Protein AF-A0A378U373-F1 (afdb_monomer_lite)

Structure (mmCIF, N/CA/C/O backbone):
data_AF-A0A378U373-F1
#
_entry.id   AF-A0A378U373-F1
#
loop_
_atom_site.group_PDB
_atom_site.id
_atom_site.type_symbol
_atom_site.label_atom_id
_atom_site.label_alt_id
_atom_site.label_comp_id
_atom_site.label_asym_id
_atom_site.label_entity_id
_atom_site.label_seq_id
_atom_site.pdbx_PDB_ins_code
_atom_site.Cartn_x
_atom_site.Cartn_y
_atom_site.Cartn_z
_atom_site.occupancy
_atom_site.B_iso_or_equiv
_atom_site.auth_seq_id
_atom_site.auth_comp_id
_atom_site.auth_asym_id
_atom_site.auth_atom_id
_atom_site.pdbx_PDB_model_num
ATOM 1 N N . MET A 1 1 ? 19.075 -0.359 -7.335 1.00 54.03 1 MET A N 1
ATOM 2 C CA . MET A 1 1 ? 18.677 0.868 -6.614 1.00 54.03 1 MET A CA 1
ATOM 3 C C . MET A 1 1 ? 18.397 0.508 -5.169 1.00 54.03 1 MET A C 1
ATOM 5 O O . MET A 1 1 ? 17.840 -0.560 -4.944 1.00 54.03 1 MET A O 1
ATOM 9 N N . GLY A 1 2 ? 18.850 1.328 -4.217 1.00 58.41 2 GLY A N 1
ATOM 10 C CA . GLY A 1 2 ? 18.545 1.134 -2.794 1.00 58.41 2 GLY A CA 1
ATOM 11 C C . GLY A 1 2 ? 17.053 1.317 -2.498 1.00 58.41 2 GLY A C 1
ATOM 12 O O . GLY A 1 2 ? 16.304 1.744 -3.372 1.00 58.41 2 GLY A O 1
ATOM 13 N N . ALA A 1 3 ? 16.628 0.984 -1.280 1.00 65.19 3 ALA A N 1
ATOM 14 C CA . ALA A 1 3 ? 15.305 1.327 -0.768 1.00 65.19 3 ALA A CA 1
ATOM 15 C C . ALA A 1 3 ? 15.366 2.771 -0.242 1.00 65.19 3 ALA A C 1
ATOM 17 O O . ALA A 1 3 ? 15.906 2.964 0.846 1.00 65.19 3 ALA A O 1
ATOM 18 N N . PRO A 1 4 ? 14.901 3.790 -0.994 1.00 75.50 4 PRO A N 1
ATOM 19 C CA . PRO A 1 4 ? 15.104 5.181 -0.588 1.00 75.50 4 PRO A CA 1
ATOM 20 C C . PRO A 1 4 ? 14.370 5.511 0.718 1.00 75.50 4 PRO A C 1
ATOM 22 O O . PRO A 1 4 ? 14.831 6.353 1.479 1.00 75.50 4 PRO A O 1
ATOM 25 N N . ILE A 1 5 ? 13.247 4.833 0.985 1.00 86.81 5 ILE A N 1
ATOM 26 C CA . ILE A 1 5 ? 12.418 5.007 2.179 1.00 86.81 5 ILE A CA 1
ATOM 27 C C . ILE A 1 5 ? 11.899 3.635 2.619 1.00 86.81 5 ILE A C 1
ATOM 29 O O . ILE A 1 5 ? 11.390 2.861 1.801 1.00 86.81 5 ILE A O 1
ATOM 33 N N . GLY A 1 6 ? 12.010 3.340 3.913 1.00 91.81 6 GLY A N 1
ATOM 34 C CA . GLY A 1 6 ? 11.501 2.113 4.512 1.00 91.81 6 GLY A CA 1
ATOM 35 C C . GLY A 1 6 ? 11.332 2.248 6.024 1.00 91.81 6 GLY A C 1
ATOM 36 O O . GLY A 1 6 ? 12.222 2.763 6.699 1.00 91.81 6 GLY A O 1
ATOM 37 N N . GLY A 1 7 ? 10.208 1.784 6.568 1.00 93.56 7 GLY A N 1
ATOM 38 C CA . GLY A 1 7 ? 9.984 1.781 8.013 1.00 93.56 7 GLY A CA 1
ATOM 39 C C . GLY A 1 7 ? 8.704 1.075 8.445 1.00 93.56 7 GLY A C 1
ATOM 40 O O . GLY A 1 7 ? 7.887 0.661 7.623 1.00 93.56 7 GLY A O 1
ATOM 41 N N . SER A 1 8 ? 8.517 0.938 9.759 1.00 95.44 8 SER A N 1
ATOM 42 C CA . SER A 1 8 ? 7.241 0.469 10.306 1.00 95.44 8 SER A CA 1
ATOM 43 C C . SER A 1 8 ? 6.162 1.537 10.134 1.00 95.44 8 SER A C 1
ATOM 45 O O . SER A 1 8 ? 6.363 2.689 10.512 1.00 95.44 8 SER A O 1
ATOM 47 N N . CYS A 1 9 ? 5.006 1.135 9.615 1.00 95.00 9 CYS A N 1
ATOM 48 C CA . CYS A 1 9 ? 3.853 1.999 9.386 1.00 95.00 9 CYS A CA 1
ATOM 49 C C . CYS A 1 9 ? 2.744 1.686 10.394 1.00 95.00 9 CYS A C 1
ATOM 51 O O . CYS A 1 9 ? 2.441 0.516 10.657 1.00 95.00 9 CYS A O 1
ATOM 53 N N . TYR A 1 10 ? 2.140 2.738 10.944 1.00 94.50 10 TYR A N 1
ATOM 54 C CA . TYR A 1 10 ? 1.072 2.649 11.930 1.00 94.50 10 TYR A CA 1
ATOM 55 C C . TYR A 1 10 ? -0.084 3.574 11.552 1.00 94.50 10 TYR A C 1
ATOM 57 O O . TYR A 1 10 ? 0.148 4.717 11.164 1.00 94.50 10 TYR A O 1
ATOM 65 N N . LEU A 1 11 ? -1.312 3.096 11.736 1.00 92.81 11 LEU A N 1
ATOM 66 C CA . LEU A 1 11 ? -2.522 3.907 11.740 1.00 92.81 11 LEU A CA 1
ATOM 67 C C . LEU A 1 11 ? -2.798 4.358 13.177 1.00 92.81 11 LEU A C 1
ATOM 69 O O . LEU A 1 11 ? -2.840 3.535 14.094 1.00 92.81 11 LEU A O 1
ATOM 73 N N . TYR A 1 12 ? -2.998 5.660 13.361 1.00 91.44 12 TYR A N 1
ATOM 74 C CA . TYR A 1 12 ? -3.437 6.236 14.627 1.00 91.44 12 TYR A CA 1
ATOM 75 C C . TYR A 1 12 ? -4.913 6.615 14.522 1.00 91.44 12 TYR A C 1
ATOM 77 O O . TYR A 1 12 ? -5.275 7.455 13.704 1.00 91.44 12 TYR A O 1
ATOM 85 N N . GLN A 1 13 ? -5.768 6.006 15.343 1.00 85.50 13 GLN A N 1
ATOM 86 C CA . GLN A 1 13 ? -7.214 6.238 15.299 1.00 85.50 13 GLN A CA 1
ATOM 87 C C . GLN A 1 13 ? -7.805 6.202 16.708 1.00 85.50 13 GLN A C 1
ATOM 89 O O . GLN A 1 13 ? -7.627 5.216 17.415 1.00 85.50 13 GLN A O 1
ATOM 94 N N . LYS A 1 14 ? -8.513 7.268 17.119 1.00 82.06 14 LYS A N 1
ATOM 95 C CA . LYS A 1 14 ? -9.252 7.355 18.401 1.00 82.06 14 LYS A CA 1
ATOM 96 C C . LYS A 1 14 ? -8.457 6.801 19.608 1.00 82.06 14 LYS A C 1
ATOM 98 O O . LYS A 1 14 ? -8.966 5.984 20.366 1.00 82.06 14 LYS A O 1
ATOM 103 N N . ASN A 1 15 ? -7.197 7.224 19.757 1.00 84.06 15 ASN A N 1
ATOM 104 C CA . ASN A 1 15 ? -6.221 6.797 20.783 1.00 84.06 15 ASN A CA 1
ATOM 105 C C . ASN A 1 15 ? -5.601 5.397 20.630 1.00 84.06 15 ASN A C 1
ATOM 107 O O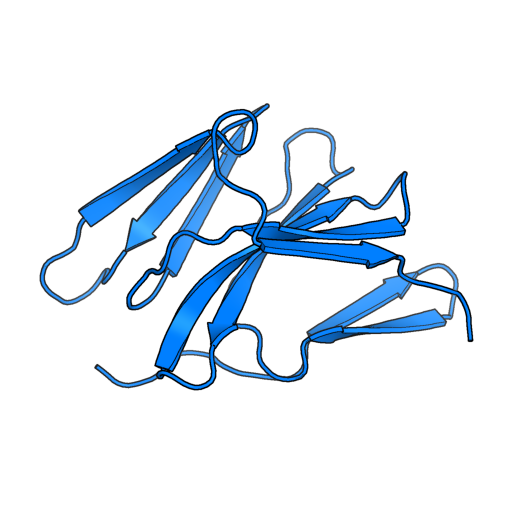 . ASN A 1 15 ? -4.847 4.967 21.502 1.00 84.06 15 ASN A O 1
ATOM 111 N N . LYS A 1 16 ? -5.841 4.696 19.523 1.00 86.75 16 LYS A N 1
ATOM 112 C CA . LYS A 1 16 ? -5.188 3.420 19.212 1.00 86.75 16 LYS A CA 1
ATOM 113 C C . LYS A 1 16 ? -4.041 3.619 18.230 1.00 86.75 16 LYS A C 1
ATOM 115 O O . LYS A 1 16 ? -4.106 4.475 17.349 1.00 86.75 16 LYS A O 1
ATOM 120 N N . LYS A 1 17 ? -3.007 2.789 18.377 1.00 92.88 17 LYS A N 1
ATOM 121 C CA . LYS A 1 17 ? -1.876 2.673 17.451 1.00 92.88 17 LYS A CA 1
ATOM 122 C C . LYS A 1 17 ? -1.893 1.275 16.840 1.00 92.88 17 LYS A C 1
ATOM 124 O O . LYS A 1 17 ? -1.508 0.310 17.493 1.00 92.88 17 LYS A O 1
ATOM 129 N N . ILE A 1 18 ? -2.323 1.174 15.590 1.00 92.62 18 ILE A N 1
ATOM 130 C CA . ILE A 1 18 ? -2.493 -0.094 14.875 1.00 92.62 18 ILE A CA 1
ATOM 131 C C . ILE A 1 18 ? -1.336 -0.252 13.895 1.00 92.62 18 ILE A C 1
ATOM 133 O O . ILE A 1 18 ? -1.081 0.639 13.089 1.00 92.62 18 ILE A O 1
ATOM 137 N N . LYS A 1 19 ? -0.606 -1.369 13.951 1.00 93.19 19 LYS A N 1
ATOM 138 C CA . LYS A 1 19 ? 0.500 -1.622 13.017 1.00 93.19 19 LYS A CA 1
ATOM 139 C C . LYS A 1 19 ? -0.046 -2.099 11.671 1.00 93.19 19 LYS A C 1
ATOM 141 O O . LYS A 1 19 ? -0.701 -3.132 11.618 1.00 93.19 19 LYS A O 1
ATOM 146 N N . ILE A 1 20 ? 0.266 -1.368 10.602 1.00 94.12 20 ILE A N 1
ATOM 147 C CA . ILE A 1 20 ? -0.178 -1.660 9.228 1.00 94.12 20 ILE A CA 1
ATOM 148 C C . ILE A 1 20 ? 0.871 -2.491 8.489 1.00 94.12 20 ILE A C 1
ATOM 150 O O . ILE A 1 20 ? 0.549 -3.437 7.779 1.00 94.12 20 ILE A O 1
ATOM 154 N N . SER A 1 21 ? 2.149 -2.159 8.678 1.00 93.88 21 SER A N 1
ATOM 155 C CA . SER A 1 21 ? 3.261 -2.899 8.083 1.00 93.88 21 SER A CA 1
ATOM 156 C C . SER A 1 21 ? 4.530 -2.754 8.918 1.00 93.88 21 SER A C 1
ATOM 158 O O . SER A 1 21 ? 4.776 -1.719 9.538 1.00 93.88 21 SER A O 1
ATOM 160 N N . ASN A 1 22 ? 5.368 -3.792 8.921 1.00 93.69 22 ASN A N 1
ATOM 161 C CA . ASN A 1 22 ? 6.730 -3.709 9.457 1.00 93.69 22 ASN A CA 1
ATOM 162 C C . ASN A 1 22 ? 7.673 -2.943 8.518 1.00 93.69 22 ASN A C 1
ATOM 164 O O . ASN A 1 22 ? 8.670 -2.395 8.987 1.00 93.69 22 ASN A O 1
ATOM 168 N N . TRP A 1 23 ? 7.362 -2.929 7.219 1.00 95.12 23 TRP A N 1
ATOM 169 C CA . TRP A 1 23 ? 8.239 -2.437 6.165 1.00 95.12 23 TRP A CA 1
ATOM 170 C C . TRP A 1 23 ? 7.414 -1.812 5.029 1.00 95.12 23 TRP A C 1
ATOM 172 O O . TRP A 1 23 ? 7.127 -2.430 4.006 1.00 95.12 23 TRP A O 1
ATOM 182 N N . ALA A 1 24 ? 6.975 -0.576 5.242 1.00 95.88 24 ALA A N 1
ATOM 183 C CA . ALA A 1 24 ? 6.324 0.252 4.234 1.00 95.88 24 ALA A CA 1
ATOM 184 C C . ALA A 1 24 ? 7.336 1.209 3.597 1.00 95.88 24 ALA A C 1
ATOM 186 O O . ALA A 1 24 ? 8.270 1.660 4.263 1.00 95.88 24 ALA A O 1
ATOM 187 N N . GLY A 1 25 ? 7.148 1.508 2.316 1.00 93.94 25 GLY A N 1
ATOM 188 C CA . GLY A 1 25 ? 7.750 2.667 1.666 1.00 93.94 25 GLY A CA 1
ATOM 189 C C . GLY A 1 25 ? 6.915 3.926 1.903 1.00 93.94 25 GLY A C 1
ATOM 190 O O . GLY A 1 25 ? 6.004 3.944 2.730 1.00 93.94 25 GLY A O 1
ATOM 191 N N . GLY A 1 26 ? 7.215 4.987 1.161 1.00 87.69 26 GLY A N 1
ATOM 192 C CA . GLY A 1 26 ? 6.434 6.217 1.203 1.00 87.69 26 GLY A CA 1
ATOM 193 C C . GLY A 1 26 ? 6.697 7.121 -0.004 1.00 87.69 26 GLY A C 1
ATOM 194 O O . GLY A 1 26 ? 7.594 6.816 -0.794 1.00 87.69 26 GLY A O 1
ATOM 195 N N . PRO A 1 27 ? 5.949 8.233 -0.119 1.00 90.12 27 PRO A N 1
ATOM 196 C CA . PRO A 1 27 ? 4.869 8.643 0.789 1.00 90.12 27 PRO A CA 1
ATOM 197 C C . PRO A 1 27 ? 3.583 7.813 0.611 1.00 90.12 27 PRO A C 1
ATOM 199 O O . PRO A 1 27 ? 3.439 7.071 -0.360 1.00 90.12 27 PRO A O 1
ATOM 202 N N . VAL A 1 28 ? 2.668 7.926 1.577 1.00 94.56 28 VAL A N 1
ATOM 203 C CA . VAL A 1 28 ? 1.273 7.487 1.406 1.00 94.56 28 VAL A CA 1
ATOM 204 C C . VAL A 1 28 ? 0.496 8.575 0.675 1.00 94.56 28 VAL A C 1
ATOM 206 O O . VAL A 1 28 ? 0.844 9.752 0.786 1.00 94.56 28 VAL A O 1
ATOM 209 N N . ILE A 1 29 ? -0.568 8.197 -0.021 1.00 97.38 29 ILE A N 1
ATOM 210 C CA . ILE A 1 29 ? -1.490 9.142 -0.655 1.00 97.38 29 ILE A CA 1
ATOM 211 C C . ILE A 1 29 ? -2.929 8.804 -0.272 1.00 97.38 29 ILE A C 1
ATOM 213 O O . ILE A 1 29 ? -3.256 7.636 -0.065 1.00 97.38 29 ILE A O 1
ATOM 217 N N . TRP A 1 30 ? -3.761 9.829 -0.145 1.00 97.19 30 TRP 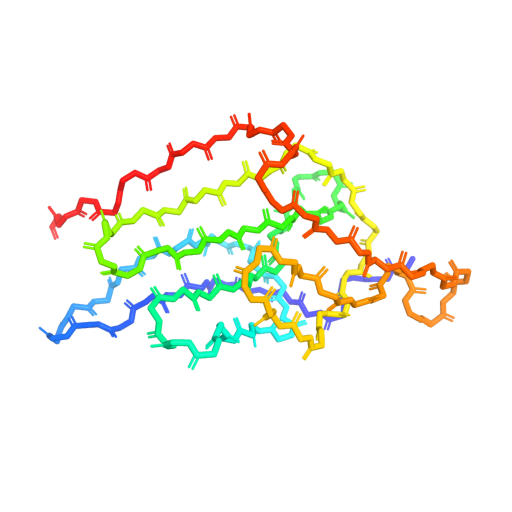A N 1
ATOM 218 C CA . TRP A 1 30 ? -5.176 9.706 0.194 1.00 97.19 30 TRP A CA 1
ATOM 219 C C . TRP A 1 30 ? -6.018 9.698 -1.070 1.00 97.19 30 TRP A C 1
ATOM 221 O O . TRP A 1 30 ? -5.657 10.369 -2.036 1.00 97.19 30 TRP A O 1
ATOM 231 N N . ASP A 1 31 ? -7.121 8.956 -1.038 1.00 97.19 31 ASP A N 1
ATOM 232 C CA . ASP A 1 31 ? -8.179 9.131 -2.024 1.00 97.19 31 ASP A CA 1
ATOM 233 C C . ASP A 1 31 ? -8.918 10.460 -1.801 1.00 97.19 31 ASP A C 1
ATOM 235 O O . ASP A 1 31 ? -8.835 11.073 -0.731 1.00 97.19 31 ASP A O 1
ATOM 239 N N . GLU A 1 32 ? -9.679 10.898 -2.800 1.00 94.69 32 GLU A N 1
ATOM 240 C CA . GLU A 1 32 ? -10.393 12.179 -2.740 1.00 94.69 32 GLU A CA 1
ATOM 241 C C . GLU A 1 32 ? -11.437 12.238 -1.616 1.00 94.69 32 GLU A C 1
ATOM 243 O O . GLU A 1 32 ? -11.704 13.301 -1.055 1.00 94.69 32 GLU A O 1
ATOM 248 N N . THR A 1 33 ? -11.997 11.087 -1.229 1.00 94.50 33 THR A N 1
ATOM 249 C CA . THR A 1 33 ? -13.003 11.008 -0.161 1.00 94.50 33 THR A CA 1
ATOM 250 C C . THR A 1 33 ? -12.400 10.938 1.242 1.00 94.50 33 THR A C 1
ATOM 252 O O . THR A 1 33 ? -13.132 10.990 2.231 1.00 94.50 33 THR A O 1
ATOM 255 N N . SER A 1 34 ? -11.071 10.837 1.355 1.00 94.19 34 SER A N 1
ATOM 256 C CA . SER A 1 34 ? -10.351 10.635 2.618 1.00 94.19 34 SER A CA 1
ATOM 257 C C . SER A 1 34 ? -10.805 9.396 3.405 1.00 94.19 34 SER A C 1
ATOM 259 O O . SER A 1 34 ? -10.682 9.341 4.632 1.00 94.19 34 SER A O 1
ATOM 261 N N . THR A 1 35 ? -11.334 8.385 2.715 1.00 94.81 35 THR A N 1
ATOM 262 C CA . THR A 1 35 ? -11.753 7.111 3.319 1.00 94.81 35 THR A CA 1
ATOM 263 C C . THR A 1 35 ? -10.752 5.991 3.068 1.00 94.81 35 THR A C 1
ATOM 265 O O . THR A 1 35 ? -10.786 4.964 3.755 1.00 94.81 35 THR A O 1
ATOM 268 N N . ARG A 1 36 ? -9.830 6.187 2.122 1.00 96.81 36 ARG A N 1
ATOM 269 C CA . ARG A 1 36 ? -8.801 5.223 1.749 1.00 96.81 36 ARG A CA 1
ATOM 270 C C . ARG A 1 36 ? -7.449 5.897 1.602 1.00 96.81 36 ARG A C 1
ATOM 272 O O . ARG A 1 36 ? -7.332 7.065 1.244 1.00 96.81 36 ARG A O 1
ATOM 279 N N . LEU A 1 37 ? -6.401 5.121 1.844 1.00 96.50 37 LEU A N 1
ATOM 280 C CA . LEU A 1 37 ? -5.038 5.540 1.552 1.00 96.50 37 LEU A CA 1
ATOM 281 C C . LEU A 1 37 ? -4.260 4.431 0.860 1.00 96.50 37 LEU A C 1
ATOM 283 O O . LEU A 1 37 ? -4.348 3.262 1.239 1.00 96.50 37 LEU A O 1
ATOM 287 N N . ALA A 1 38 ? -3.493 4.809 -0.155 1.00 98.19 38 ALA A N 1
ATOM 288 C CA . ALA A 1 38 ? -2.582 3.924 -0.852 1.00 98.19 38 ALA A CA 1
ATOM 289 C C . ALA A 1 38 ? -1.162 4.102 -0.309 1.00 98.19 38 ALA A C 1
ATOM 291 O O . ALA A 1 38 ? -0.708 5.223 -0.057 1.00 98.19 38 ALA A O 1
ATOM 292 N N . LEU A 1 39 ? -0.444 2.994 -0.133 1.00 97.38 39 LEU A N 1
ATOM 293 C CA . LEU A 1 39 ? 0.937 3.009 0.336 1.00 97.38 39 LEU A CA 1
ATOM 294 C C . LEU A 1 39 ? 1.793 1.929 -0.335 1.00 97.38 39 LEU A C 1
ATOM 296 O O . LEU A 1 39 ? 1.319 0.807 -0.529 1.00 97.38 39 LEU A O 1
ATOM 300 N N . PRO A 1 40 ? 3.073 2.216 -0.635 1.00 97.50 40 PRO A N 1
ATOM 301 C CA . PRO A 1 40 ? 4.012 1.186 -1.052 1.00 97.50 40 PRO A CA 1
ATOM 302 C C . PRO A 1 40 ? 4.337 0.243 0.110 1.00 97.50 40 PRO A C 1
ATOM 304 O O . PRO A 1 40 ? 4.714 0.682 1.198 1.00 97.50 40 PRO A O 1
ATOM 307 N N . LEU A 1 41 ? 4.267 -1.063 -0.123 1.00 97.31 41 LEU A N 1
ATOM 308 C CA . LEU A 1 41 ? 4.644 -2.095 0.840 1.00 97.31 41 LEU A CA 1
ATOM 309 C C . LEU A 1 41 ? 5.828 -2.882 0.303 1.00 97.31 41 LEU A C 1
ATOM 311 O O . LEU A 1 41 ? 5.785 -3.395 -0.810 1.00 97.31 41 LEU A O 1
ATOM 315 N N . TRP A 1 42 ? 6.901 -2.977 1.080 1.00 96.00 42 TRP A N 1
ATOM 316 C CA . TRP A 1 42 ? 8.067 -3.740 0.668 1.00 96.00 42 TRP A CA 1
ATOM 317 C C . TRP A 1 42 ? 7.856 -5.237 0.893 1.00 96.00 42 TRP A C 1
ATOM 319 O O . TRP A 1 42 ? 7.449 -5.684 1.964 1.00 96.00 42 TRP A O 1
ATOM 329 N N . THR A 1 43 ? 8.244 -6.013 -0.108 1.00 94.31 43 THR A N 1
ATOM 330 C CA . THR A 1 43 ? 8.344 -7.473 -0.052 1.00 94.31 43 THR A CA 1
ATOM 331 C C . THR A 1 43 ? 9.724 -7.903 0.455 1.00 94.31 43 THR A C 1
ATOM 333 O O . THR A 1 43 ? 10.694 -7.136 0.417 1.00 94.31 43 THR A O 1
ATOM 336 N N . SER A 1 44 ? 9.859 -9.169 0.858 1.00 90.06 44 SER A N 1
ATOM 337 C CA . SER A 1 44 ? 11.162 -9.770 1.191 1.00 90.06 44 SER A CA 1
ATOM 338 C C . SER A 1 44 ? 12.146 -9.748 0.011 1.00 90.06 44 SER A C 1
ATOM 340 O O . SER A 1 44 ? 13.354 -9.634 0.212 1.00 90.06 44 SER A O 1
ATOM 342 N N . GLY A 1 45 ? 11.638 -9.772 -1.227 1.00 90.62 45 GLY A N 1
ATOM 343 C CA . GLY A 1 45 ? 12.419 -9.715 -2.465 1.00 90.62 45 GLY A CA 1
ATOM 344 C C . GLY A 1 45 ? 12.919 -8.321 -2.864 1.00 90.62 45 GLY A C 1
ATOM 345 O O . GLY A 1 45 ? 13.353 -8.145 -4.001 1.00 90.62 45 GLY A O 1
ATOM 346 N N . ARG A 1 46 ? 12.838 -7.313 -1.976 1.00 89.38 46 ARG A N 1
ATOM 347 C CA . ARG A 1 46 ? 13.198 -5.905 -2.264 1.00 89.38 46 ARG A CA 1
ATOM 348 C C . ARG A 1 46 ? 12.447 -5.321 -3.472 1.00 89.38 46 ARG A C 1
ATOM 350 O O . ARG A 1 46 ? 12.964 -4.462 -4.185 1.00 89.38 46 ARG A O 1
ATOM 357 N N . LYS A 1 47 ? 11.230 -5.809 -3.702 1.00 94.75 47 LYS A N 1
ATOM 358 C CA . LYS A 1 47 ? 10.211 -5.207 -4.573 1.00 94.75 47 LYS A CA 1
ATOM 359 C C . LYS A 1 47 ? 9.161 -4.524 -3.714 1.00 94.75 47 LYS A C 1
ATOM 361 O O . LYS A 1 47 ? 9.076 -4.820 -2.521 1.00 94.75 47 LYS A O 1
ATOM 366 N N . GLN A 1 48 ? 8.353 -3.669 -4.314 1.00 96.31 48 GLN A N 1
ATOM 367 C CA . GLN A 1 48 ? 7.191 -3.080 -3.668 1.00 96.31 48 GLN A CA 1
ATOM 368 C C . GLN A 1 48 ? 5.893 -3.600 -4.269 1.00 96.31 48 GLN A C 1
ATOM 370 O O . GLN A 1 48 ? 5.855 -4.007 -5.423 1.00 96.31 48 GLN A O 1
ATOM 375 N N . GLN A 1 49 ? 4.842 -3.563 -3.473 1.00 97.75 49 GLN A N 1
ATOM 376 C CA . GLN A 1 49 ? 3.460 -3.761 -3.879 1.00 97.75 49 GLN A CA 1
ATOM 377 C C . GLN A 1 49 ? 2.654 -2.542 -3.454 1.00 97.75 49 GLN A C 1
ATOM 379 O O . GLN A 1 49 ? 3.086 -1.772 -2.590 1.00 97.75 49 GLN A O 1
ATOM 384 N N . ILE A 1 50 ? 1.481 -2.375 -4.049 1.00 98.44 50 ILE A N 1
ATOM 385 C CA . ILE A 1 50 ? 0.523 -1.372 -3.603 1.00 98.44 50 ILE A CA 1
ATOM 386 C C . ILE A 1 50 ? -0.347 -2.005 -2.518 1.00 98.44 50 ILE A C 1
ATOM 388 O O . ILE A 1 50 ? -0.917 -3.081 -2.706 1.00 98.44 50 ILE A O 1
ATOM 392 N N . GLY A 1 51 ? -0.423 -1.341 -1.368 1.00 98.31 51 GLY A N 1
ATOM 393 C CA . GLY A 1 51 ? -1.448 -1.580 -0.363 1.00 98.31 51 GLY A CA 1
ATOM 394 C C . GLY A 1 51 ? -2.510 -0.486 -0.426 1.00 98.31 51 GLY A C 1
ATOM 395 O O . GLY A 1 51 ? -2.169 0.673 -0.653 1.00 98.31 51 GLY A O 1
ATOM 396 N N . ILE A 1 52 ? -3.770 -0.841 -0.185 1.00 98.25 52 ILE A N 1
ATOM 397 C CA . ILE A 1 52 ? -4.862 0.100 0.077 1.00 98.25 52 ILE A CA 1
ATOM 398 C C . ILE A 1 52 ? -5.393 -0.176 1.473 1.00 98.25 52 ILE A C 1
ATOM 400 O O . ILE A 1 52 ? -5.852 -1.279 1.769 1.00 98.25 52 ILE A O 1
ATOM 404 N N . LEU A 1 53 ? -5.321 0.833 2.327 1.00 97.25 53 LEU A N 1
ATOM 405 C CA . LEU A 1 53 ? -5.944 0.826 3.636 1.00 97.25 53 LEU A CA 1
ATOM 406 C C . LEU A 1 53 ? -7.313 1.504 3.532 1.00 97.25 53 LEU A C 1
ATOM 408 O O . LEU A 1 53 ? -7.386 2.703 3.279 1.00 97.25 53 LEU A O 1
ATOM 412 N N . ASP A 1 54 ? -8.378 0.731 3.732 1.00 95.81 54 ASP A N 1
ATOM 413 C CA . ASP A 1 54 ? -9.760 1.202 3.816 1.00 95.81 54 ASP A CA 1
ATOM 414 C C . ASP A 1 54 ? -10.121 1.470 5.282 1.00 95.81 54 ASP A C 1
ATOM 416 O O . ASP A 1 54 ? -10.116 0.560 6.121 1.00 95.81 54 ASP A O 1
ATOM 420 N N . LEU A 1 55 ? -10.407 2.736 5.592 1.00 93.94 55 LEU A N 1
ATOM 421 C CA . LEU A 1 55 ? -10.669 3.206 6.951 1.00 93.94 55 LEU A CA 1
ATOM 422 C C . LEU A 1 55 ? -12.104 2.946 7.415 1.00 93.94 55 LEU A C 1
ATOM 424 O O . LEU A 1 55 ? -12.347 2.925 8.621 1.00 93.94 55 LEU A O 1
ATOM 428 N N . ILE A 1 56 ? -13.043 2.740 6.488 1.00 93.50 56 ILE A N 1
ATOM 429 C CA . ILE A 1 56 ? -14.440 2.421 6.807 1.00 93.50 56 ILE A CA 1
ATOM 430 C C . ILE A 1 56 ? -14.536 0.963 7.234 1.00 93.50 56 ILE A C 1
ATOM 432 O O . ILE A 1 56 ? -15.080 0.645 8.290 1.00 93.50 56 ILE A O 1
ATOM 436 N N . ASN A 1 57 ? -13.937 0.081 6.439 1.00 93.44 57 ASN A N 1
ATOM 437 C CA . ASN A 1 57 ? -13.955 -1.357 6.672 1.00 93.44 57 ASN A CA 1
ATOM 438 C C . ASN A 1 57 ? -12.841 -1.818 7.621 1.00 93.44 57 ASN A C 1
ATOM 440 O O . ASN A 1 57 ? -12.827 -2.977 8.029 1.00 93.44 57 ASN A O 1
ATOM 444 N N . SER A 1 58 ? -11.901 -0.934 7.979 1.00 92.62 58 SER A N 1
ATOM 445 C CA . SER A 1 58 ? -10.705 -1.267 8.765 1.00 92.62 58 SER A CA 1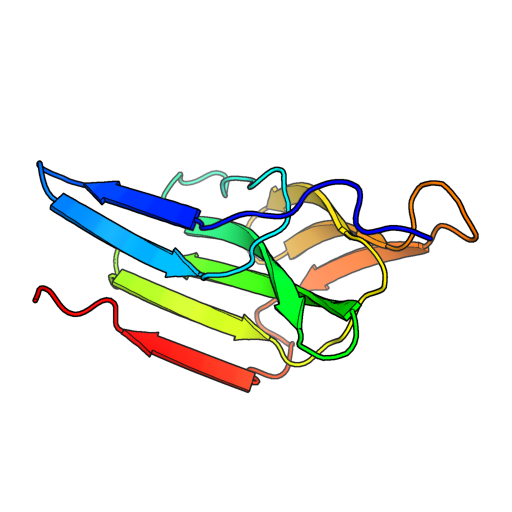
ATOM 446 C C . SER A 1 58 ? -9.932 -2.444 8.160 1.00 92.62 58 SER A C 1
ATOM 448 O O . SER A 1 58 ? -9.613 -3.425 8.836 1.00 92.62 58 SER A O 1
ATOM 450 N N . THR A 1 59 ? -9.639 -2.371 6.859 1.00 95.94 59 THR A N 1
ATOM 451 C CA . THR A 1 59 ? -8.930 -3.440 6.137 1.00 95.94 59 THR A CA 1
ATOM 452 C C . THR A 1 59 ? -7.736 -2.908 5.364 1.00 95.94 59 THR A C 1
ATOM 454 O O . THR A 1 59 ? -7.790 -1.834 4.777 1.00 95.94 59 THR A O 1
ATOM 457 N N . LEU A 1 60 ? -6.656 -3.685 5.343 1.00 97.56 60 LEU A N 1
ATOM 458 C CA . LEU A 1 60 ? -5.537 -3.493 4.430 1.00 97.56 60 LEU A CA 1
ATOM 459 C C . LEU A 1 60 ? -5.617 -4.544 3.321 1.00 97.56 60 LEU A C 1
ATOM 461 O O . LEU A 1 60 ? -5.475 -5.741 3.583 1.00 97.56 60 LEU A O 1
ATOM 465 N N . ILE A 1 61 ? -5.800 -4.090 2.088 1.00 98.31 61 ILE A N 1
ATOM 466 C CA . ILE A 1 61 ? -5.762 -4.911 0.877 1.00 98.31 61 ILE A CA 1
ATOM 467 C C . ILE A 1 61 ? -4.378 -4.750 0.251 1.00 98.31 61 ILE A C 1
ATOM 469 O O . ILE A 1 61 ? -3.913 -3.630 0.064 1.00 98.31 61 ILE A O 1
ATOM 473 N N . ILE A 1 62 ? -3.706 -5.855 -0.055 1.00 98.38 62 ILE A N 1
ATOM 474 C CA . ILE A 1 62 ? -2.391 -5.886 -0.702 1.00 98.38 62 ILE A CA 1
ATOM 475 C C . ILE A 1 62 ? -2.554 -6.568 -2.052 1.00 98.38 62 ILE A C 1
ATOM 477 O O . ILE A 1 62 ? -3.095 -7.675 -2.127 1.00 98.38 62 ILE A O 1
ATOM 481 N N . TYR A 1 63 ? -2.077 -5.915 -3.105 1.00 98.56 63 TYR A N 1
ATOM 482 C CA . TYR A 1 63 ? -2.193 -6.407 -4.473 1.00 98.56 63 TYR A CA 1
ATOM 483 C C . TYR A 1 63 ? -0.928 -7.132 -4.926 1.00 98.56 63 TYR A C 1
ATOM 485 O O . TYR A 1 63 ? 0.180 -6.795 -4.513 1.00 98.56 63 TYR A O 1
ATOM 493 N N . GLN A 1 64 ? -1.102 -8.124 -5.799 1.00 98.06 64 GLN A N 1
ATOM 494 C CA . GLN A 1 64 ? -0.039 -9.044 -6.196 1.00 98.06 64 GLN A CA 1
ATOM 495 C C . GLN A 1 64 ? 1.037 -8.381 -7.066 1.00 98.06 64 GLN A C 1
ATOM 497 O O . GLN A 1 64 ? 2.206 -8.767 -6.989 1.00 98.06 64 GLN A O 1
ATOM 502 N N . GLN A 1 65 ? 0.671 -7.388 -7.885 1.00 97.88 65 GLN A N 1
ATOM 503 C CA . GLN A 1 65 ? 1.574 -6.797 -8.874 1.00 97.88 65 GLN A CA 1
ATOM 504 C C . GLN A 1 65 ? 2.856 -6.234 -8.224 1.00 97.88 65 GLN A C 1
ATOM 506 O O . GLN A 1 65 ? 2.780 -5.341 -7.374 1.00 97.88 65 GLN A O 1
ATOM 511 N N . PRO A 1 66 ? 4.048 -6.715 -8.630 1.00 96.94 66 PRO A N 1
ATOM 512 C CA . PRO A 1 66 ? 5.305 -6.245 -8.076 1.00 96.94 66 PRO A CA 1
ATOM 513 C C . PRO A 1 66 ? 5.862 -5.040 -8.846 1.00 96.94 66 PRO A C 1
ATOM 515 O O . PRO A 1 66 ? 5.904 -5.012 -10.075 1.00 96.94 66 PRO A O 1
ATOM 518 N N . PHE A 1 67 ? 6.429 -4.104 -8.098 1.00 96.31 67 PHE A N 1
ATOM 519 C CA . PHE A 1 67 ? 7.098 -2.892 -8.566 1.00 96.31 67 PHE A CA 1
ATOM 520 C C . PHE A 1 67 ? 8.527 -2.824 -8.020 1.00 96.31 67 PHE A C 1
ATOM 522 O O . PHE A 1 67 ? 8.890 -3.520 -7.069 1.00 96.31 67 PHE A O 1
ATOM 529 N N . ARG A 1 68 ? 9.395 -2.012 -8.625 1.00 94.44 68 ARG A N 1
ATOM 530 C CA . ARG A 1 68 ? 10.777 -1.827 -8.157 1.00 94.44 68 ARG A CA 1
ATOM 531 C C . ARG A 1 68 ? 10.812 -0.844 -6.990 1.00 94.44 68 ARG A C 1
ATOM 533 O O . ARG A 1 68 ? 11.219 -1.226 -5.897 1.00 94.44 68 ARG A O 1
ATOM 540 N N . VAL A 1 69 ? 10.412 0.400 -7.244 1.00 94.31 69 VAL A N 1
ATOM 541 C CA . VAL A 1 69 ? 10.326 1.495 -6.266 1.00 94.31 69 VAL A CA 1
ATOM 542 C C . VAL A 1 69 ? 9.217 2.427 -6.733 1.00 94.31 69 VAL A C 1
ATOM 544 O O . VAL A 1 69 ? 9.349 3.051 -7.780 1.00 94.31 69 VAL A O 1
ATOM 547 N N . LEU A 1 70 ? 8.148 2.521 -5.961 1.00 95.81 70 LEU A N 1
ATOM 548 C CA . LEU A 1 70 ? 6.976 3.329 -6.236 1.00 95.81 70 LEU A CA 1
ATOM 549 C C . LEU A 1 70 ? 7.159 4.746 -5.699 1.00 95.81 70 LEU A C 1
ATOM 551 O O . LEU A 1 70 ? 7.468 4.950 -4.526 1.00 95.81 70 LEU A O 1
ATOM 555 N N . GLN A 1 71 ? 6.882 5.714 -6.561 1.00 95.00 71 GLN A N 1
ATOM 556 C CA . GLN A 1 71 ? 6.542 7.077 -6.189 1.00 95.00 71 GLN A CA 1
ATOM 557 C C . GLN A 1 71 ? 5.076 7.292 -6.565 1.00 95.00 71 GLN A C 1
ATOM 559 O O . GLN A 1 71 ? 4.763 7.547 -7.728 1.00 95.00 71 GLN A O 1
ATOM 564 N N . LEU A 1 72 ? 4.181 7.135 -5.592 1.00 96.38 72 LEU A N 1
ATOM 565 C CA . LEU A 1 72 ? 2.751 7.374 -5.783 1.00 96.38 72 LEU A CA 1
ATOM 566 C C . LEU A 1 72 ? 2.474 8.884 -5.768 1.00 96.38 72 LEU A C 1
ATOM 568 O O . LEU A 1 72 ? 3.126 9.614 -5.020 1.00 96.38 72 LEU A O 1
ATOM 572 N N . SER A 1 73 ? 1.543 9.351 -6.601 1.00 95.75 73 SER A N 1
ATOM 573 C CA . SER A 1 73 ? 1.239 10.778 -6.754 1.00 95.75 73 SER A CA 1
ATOM 574 C C . SER A 1 73 ? -0.233 11.119 -6.538 1.00 95.75 73 SER A C 1
ATOM 576 O O . SER A 1 73 ? -0.504 12.075 -5.822 1.00 95.75 73 SER A O 1
ATOM 578 N N . HIS A 1 74 ? -1.166 10.356 -7.116 1.00 96.62 74 HIS A N 1
ATOM 579 C CA . HIS A 1 74 ? -2.607 10.625 -7.021 1.00 96.62 74 HIS A CA 1
ATOM 580 C C . HIS A 1 74 ? -3.400 9.343 -6.806 1.00 96.62 74 HIS A C 1
ATOM 582 O O . HIS A 1 74 ? -2.987 8.268 -7.248 1.00 96.62 74 HIS A O 1
ATOM 588 N N . PHE A 1 75 ? -4.530 9.478 -6.119 1.00 97.69 75 PHE A N 1
ATOM 589 C CA . PHE A 1 75 ? -5.483 8.405 -5.913 1.00 97.69 75 PHE A CA 1
ATOM 590 C C . PHE A 1 75 ? -6.887 8.936 -6.217 1.00 97.69 75 PHE A C 1
ATOM 592 O O . PHE A 1 75 ? -7.492 9.605 -5.386 1.00 97.69 75 PHE A O 1
ATOM 599 N N . ASP A 1 76 ? -7.349 8.667 -7.433 1.00 92.00 76 ASP A N 1
ATOM 600 C CA . ASP A 1 76 ? -8.610 9.169 -7.981 1.00 92.00 76 ASP A CA 1
ATOM 601 C C . ASP A 1 76 ? -9.560 7.989 -8.206 1.00 92.00 76 ASP A C 1
ATOM 603 O O . ASP A 1 76 ? -9.198 7.041 -8.904 1.00 92.00 76 ASP A O 1
ATOM 607 N N . ASP A 1 77 ? -10.737 8.020 -7.579 1.00 88.69 77 ASP A N 1
ATOM 608 C CA . ASP A 1 77 ? -11.759 6.969 -7.607 1.00 88.69 77 ASP A CA 1
ATOM 609 C C . ASP A 1 77 ? -11.217 5.536 -7.392 1.00 88.69 77 ASP A C 1
ATOM 611 O O . ASP A 1 77 ? -11.094 5.028 -6.266 1.00 88.69 77 ASP A O 1
ATOM 615 N N . SER A 1 78 ? -10.928 4.838 -8.497 1.00 94.50 78 SER A N 1
ATOM 616 C CA . SER A 1 78 ? -10.411 3.471 -8.526 1.00 94.50 78 SER A CA 1
ATOM 617 C C . SER A 1 78 ? -8.929 3.359 -8.894 1.00 94.50 78 SER A C 1
ATOM 619 O O . SER A 1 78 ? -8.360 2.267 -8.867 1.00 94.50 78 SER A O 1
ATOM 621 N N . CYS A 1 79 ? -8.288 4.468 -9.251 1.00 97.19 79 CYS A N 1
ATOM 622 C CA . CYS A 1 79 ? -6.995 4.494 -9.911 1.00 97.19 79 CYS A CA 1
ATOM 623 C C . CYS A 1 79 ? -5.915 5.140 -9.043 1.00 97.19 79 CYS A C 1
ATOM 625 O O . CYS A 1 79 ? -6.009 6.295 -8.628 1.00 97.19 79 CYS A O 1
ATOM 627 N N . ILE A 1 80 ? -4.834 4.399 -8.821 1.00 98.25 80 ILE A N 1
ATOM 628 C CA . ILE A 1 80 ? -3.617 4.901 -8.190 1.00 98.25 80 ILE A CA 1
ATOM 629 C C . ILE A 1 80 ? -2.613 5.235 -9.290 1.00 98.25 80 ILE A C 1
ATOM 631 O O . ILE A 1 80 ? -2.235 4.380 -10.096 1.00 98.25 80 ILE A O 1
ATOM 635 N N . ILE A 1 81 ? -2.166 6.486 -9.306 1.00 97.75 81 ILE A N 1
ATOM 636 C CA . ILE A 1 81 ? -1.255 7.026 -10.311 1.00 97.75 81 ILE A CA 1
ATOM 637 C C . ILE A 1 81 ? 0.111 7.268 -9.672 1.00 97.75 81 ILE A C 1
ATOM 639 O O . ILE A 1 81 ? 0.220 7.726 -8.531 1.00 97.75 81 ILE A O 1
ATOM 643 N N . GLY A 1 82 ? 1.177 6.971 -10.410 1.00 96.69 82 GLY A N 1
ATOM 644 C CA . GLY A 1 82 ? 2.537 7.206 -9.947 1.00 96.69 82 GLY A CA 1
ATOM 645 C C . GLY A 1 82 ? 3.604 6.798 -10.952 1.00 96.69 82 GLY A C 1
ATOM 646 O O . GLY A 1 82 ? 3.354 6.687 -12.153 1.00 96.69 82 GLY A O 1
ATOM 647 N N . LEU A 1 83 ? 4.807 6.558 -10.439 1.00 96.38 83 LEU A N 1
ATOM 648 C CA . LEU A 1 83 ? 5.948 6.054 -11.196 1.00 96.38 83 LEU A CA 1
ATOM 649 C C . LEU A 1 83 ? 6.537 4.823 -10.510 1.00 96.38 83 LEU A C 1
ATOM 651 O O . LEU A 1 83 ? 6.747 4.826 -9.297 1.00 96.38 83 LEU A O 1
ATOM 655 N N . ASP A 1 84 ? 6.875 3.805 -11.295 1.00 96.06 84 ASP A N 1
ATOM 656 C CA . ASP A 1 84 ? 7.808 2.761 -10.889 1.00 96.06 84 ASP A CA 1
ATOM 657 C C . ASP A 1 84 ? 9.214 3.154 -11.337 1.00 96.06 84 ASP A C 1
ATOM 659 O O . ASP A 1 84 ? 9.435 3.521 -12.491 1.00 96.06 84 ASP A O 1
ATOM 663 N N . SER A 1 85 ? 10.186 3.005 -10.440 1.00 93.56 85 SER A N 1
ATOM 664 C CA . SER A 1 85 ? 11.603 3.209 -10.719 1.00 93.56 85 SER A CA 1
ATOM 665 C C . SER A 1 85 ? 11.927 4.665 -11.121 1.00 93.56 85 SER A C 1
ATOM 667 O O . SER A 1 85 ? 12.592 4.883 -12.136 1.00 93.56 85 SER A O 1
ATOM 669 N N . PRO A 1 86 ? 11.506 5.682 -10.335 1.00 90.81 86 PRO A N 1
ATOM 670 C CA . PRO A 1 86 ? 11.443 7.085 -10.771 1.00 90.81 86 PRO A CA 1
ATOM 671 C C . PRO A 1 86 ? 12.776 7.662 -11.266 1.00 90.81 86 PRO A C 1
ATOM 673 O O . PRO A 1 86 ? 12.791 8.447 -12.208 1.00 90.81 86 PRO A O 1
ATOM 676 N N . ILE A 1 87 ? 13.904 7.249 -10.675 1.00 90.12 87 ILE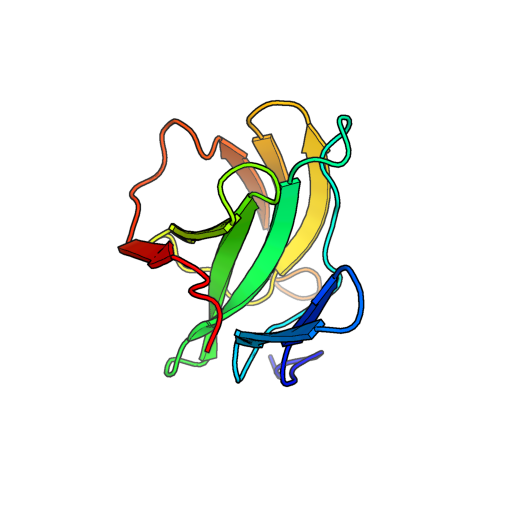 A N 1
ATOM 677 C CA . ILE A 1 87 ? 15.240 7.756 -11.036 1.00 90.12 87 ILE A CA 1
ATOM 678 C C . ILE A 1 87 ? 15.968 6.907 -12.094 1.00 90.12 87 ILE A C 1
ATOM 680 O O . ILE A 1 87 ? 17.031 7.302 -12.564 1.00 90.12 87 ILE A O 1
ATOM 684 N N . TYR A 1 88 ? 15.458 5.724 -12.452 1.00 87.62 88 TYR A N 1
ATOM 685 C CA . TYR A 1 88 ? 16.145 4.805 -13.367 1.00 87.62 88 TYR A CA 1
ATOM 686 C C . TYR A 1 88 ? 15.152 3.958 -14.155 1.00 87.62 88 TYR A C 1
ATOM 688 O O . TYR A 1 88 ? 14.505 3.093 -13.577 1.00 87.62 88 TYR A O 1
ATOM 696 N N . GLN A 1 89 ? 15.084 4.124 -15.479 1.00 91.31 89 GLN A N 1
ATOM 697 C CA . GLN A 1 89 ? 14.115 3.409 -16.329 1.00 91.31 89 GLN A CA 1
ATOM 698 C C . GLN A 1 89 ? 12.673 3.565 -15.818 1.00 91.31 89 GLN A C 1
ATOM 700 O O . GLN A 1 89 ? 11.967 2.574 -15.611 1.00 91.31 89 GLN A O 1
ATOM 705 N N . SER A 1 90 ? 12.283 4.816 -15.573 1.00 94.88 90 SER A N 1
ATOM 706 C CA . SER A 1 90 ? 10.974 5.164 -15.029 1.00 94.88 90 SER A CA 1
ATOM 707 C C . SER A 1 90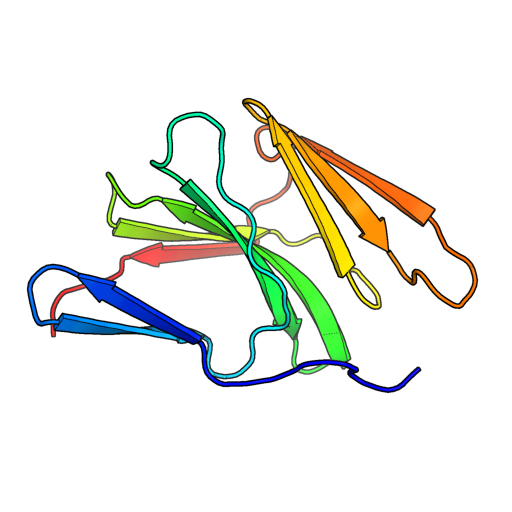 ? 9.841 4.660 -15.924 1.00 94.88 90 SER A C 1
ATOM 709 O O . SER A 1 90 ? 9.918 4.756 -17.152 1.00 94.88 90 SER A O 1
ATOM 711 N N . LYS A 1 91 ? 8.793 4.120 -15.301 1.00 97.06 91 LYS A N 1
ATOM 712 C CA . LYS A 1 91 ? 7.559 3.696 -15.966 1.00 97.06 91 LYS A CA 1
ATOM 713 C C . LYS A 1 91 ? 6.357 4.309 -15.268 1.00 97.06 91 LYS A C 1
ATOM 715 O O . LYS A 1 91 ? 6.289 4.292 -14.041 1.00 97.06 91 LYS A O 1
ATOM 720 N N . ALA A 1 92 ? 5.402 4.798 -16.053 1.00 97.69 92 ALA A N 1
ATOM 721 C CA . ALA A 1 92 ? 4.123 5.250 -15.525 1.00 97.69 92 ALA A CA 1
ATOM 722 C C . ALA A 1 92 ? 3.370 4.084 -14.872 1.00 97.69 92 ALA A C 1
ATOM 724 O O . ALA A 1 92 ? 3.347 2.971 -15.402 1.00 97.69 92 ALA A O 1
ATOM 725 N N . VAL A 1 93 ? 2.756 4.364 -13.728 1.00 97.69 93 VAL A N 1
ATOM 726 C CA . VAL A 1 93 ? 1.841 3.463 -13.031 1.00 97.69 93 VAL A CA 1
ATOM 727 C C . VAL A 1 93 ? 0.447 4.063 -13.143 1.00 97.69 93 VAL A C 1
ATOM 729 O O . VAL A 1 93 ? 0.222 5.182 -12.691 1.00 97.69 93 VAL A O 1
ATOM 732 N N . HIS A 1 94 ? -0.459 3.303 -13.752 1.00 97.44 94 HIS A N 1
ATOM 733 C CA . HIS A 1 94 ? -1.899 3.537 -13.758 1.00 97.44 94 HIS A CA 1
ATOM 734 C C . HIS A 1 94 ? -2.536 2.258 -13.230 1.00 97.44 94 HIS A C 1
ATOM 736 O O . HIS A 1 94 ? -2.629 1.270 -13.955 1.00 97.44 94 HIS A O 1
ATOM 742 N N . PHE A 1 95 ? -2.857 2.249 -11.943 1.00 98.12 95 PHE A N 1
ATOM 743 C CA . PHE A 1 95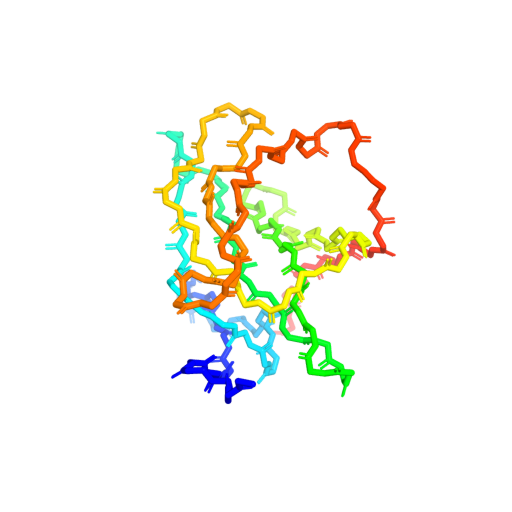 ? -3.244 1.046 -11.222 1.00 98.12 95 PHE A CA 1
ATOM 744 C C . PHE A 1 95 ? -4.721 1.124 -10.838 1.00 98.12 95 PHE A C 1
ATOM 746 O O . PHE A 1 95 ? -5.068 1.738 -9.830 1.00 98.12 95 PHE A O 1
ATOM 753 N N . ASP A 1 96 ? -5.588 0.527 -11.656 1.00 97.81 96 ASP A N 1
ATOM 754 C CA . ASP A 1 96 ? -7.024 0.422 -11.379 1.00 97.81 96 ASP A CA 1
ATOM 755 C C . ASP A 1 96 ? -7.276 -0.759 -10.442 1.00 97.81 96 ASP A C 1
ATOM 757 O O . ASP A 1 96 ? -7.424 -1.902 -10.878 1.00 97.81 96 ASP A O 1
ATOM 761 N N . TYR A 1 97 ? -7.327 -0.484 -9.139 1.00 96.81 97 TYR A N 1
ATOM 762 C CA . TYR A 1 97 ? -7.336 -1.526 -8.113 1.00 96.81 97 TYR A CA 1
ATOM 763 C C . TYR A 1 97 ? -8.560 -2.451 -8.189 1.00 96.81 97 TYR A C 1
ATOM 765 O O . TYR A 1 97 ? -8.554 -3.528 -7.599 1.00 96.81 97 TYR A O 1
ATOM 773 N N . THR A 1 98 ? -9.609 -2.064 -8.923 1.00 96.94 98 THR A N 1
ATOM 774 C CA . THR A 1 98 ? -10.811 -2.889 -9.128 1.00 96.94 98 THR A CA 1
ATOM 775 C C . THR A 1 98 ? -10.589 -4.055 -10.092 1.00 96.94 98 THR A C 1
ATOM 777 O O . THR A 1 98 ? -11.361 -5.013 -10.079 1.00 96.94 98 THR A O 1
ATOM 780 N N . LYS A 1 99 ? -9.541 -3.990 -10.921 1.00 97.44 99 LYS A N 1
ATOM 781 C CA . LYS A 1 99 ? -9.193 -5.009 -11.927 1.00 97.44 99 LYS A CA 1
ATOM 782 C C . LYS A 1 99 ? -7.973 -5.841 -11.543 1.00 97.44 99 LYS A C 1
ATOM 784 O O . LYS A 1 99 ? -7.665 -6.827 -12.209 1.00 97.44 99 LYS A O 1
ATOM 789 N N . GLU A 1 100 ? -7.272 -5.428 -10.498 1.00 97.88 100 GLU A N 1
ATOM 790 C CA . GLU A 1 100 ? -5.985 -5.985 -10.109 1.00 97.88 100 GLU A CA 1
ATOM 791 C C . GLU A 1 100 ? -6.149 -7.189 -9.184 1.00 97.88 100 GLU A C 1
ATOM 793 O O . GLU A 1 100 ? -7.086 -7.287 -8.388 1.00 97.88 100 GLU A O 1
ATOM 798 N N . VAL A 1 101 ? -5.209 -8.129 -9.273 1.00 98.38 101 VAL A N 1
ATOM 799 C CA . VAL A 1 101 ? -5.266 -9.352 -8.469 1.00 98.38 101 VAL A CA 1
ATOM 800 C C . VAL A 1 101 ? -4.885 -9.036 -7.025 1.00 98.38 101 VAL A C 1
ATOM 802 O O . VAL A 1 101 ? -3.789 -8.547 -6.737 1.00 98.38 101 VAL A O 1
ATOM 805 N N . ILE A 1 102 ? -5.792 -9.351 -6.103 1.00 98.50 102 ILE A N 1
ATOM 806 C CA . ILE A 1 102 ? -5.555 -9.234 -4.665 1.00 98.50 102 ILE A CA 1
ATOM 807 C C . ILE A 1 102 ? -4.663 -10.394 -4.218 1.00 98.50 102 ILE A C 1
ATOM 809 O O . ILE A 1 102 ? -5.003 -11.559 -4.405 1.00 98.50 102 ILE A O 1
ATOM 813 N N . GLU A 1 103 ? -3.539 -10.077 -3.579 1.00 97.94 103 GLU A N 1
ATOM 814 C CA . GLU A 1 103 ? -2.692 -11.080 -2.929 1.00 97.94 103 GLU A CA 1
ATOM 815 C C . GLU A 1 103 ? -3.215 -11.419 -1.535 1.00 97.94 103 GLU A C 1
ATOM 817 O O . GLU A 1 103 ? -3.259 -12.583 -1.137 1.00 97.94 103 GLU A O 1
ATOM 822 N N . LYS A 1 104 ? -3.586 -10.395 -0.760 1.00 97.31 104 LYS A N 1
ATOM 823 C CA . LYS A 1 104 ? -3.959 -10.576 0.641 1.00 97.31 104 LYS A CA 1
ATOM 824 C C . LYS A 1 104 ? -4.903 -9.487 1.123 1.00 97.31 104 LYS A C 1
ATOM 826 O O . LYS A 1 104 ? -4.681 -8.310 0.864 1.00 97.31 104 LYS A O 1
ATOM 831 N N . VAL A 1 105 ? -5.885 -9.877 1.930 1.00 97.56 105 VAL A N 1
ATOM 832 C CA . VAL A 1 105 ? -6.715 -8.958 2.718 1.00 97.56 105 VAL A CA 1
ATOM 833 C C . VAL A 1 105 ? -6.417 -9.181 4.197 1.00 97.56 105 VAL A C 1
ATOM 835 O O . VAL A 1 105 ? -6.352 -10.319 4.662 1.00 97.56 105 VAL A O 1
ATOM 838 N N . GLN A 1 106 ? -6.191 -8.102 4.939 1.00 95.12 106 GLN A N 1
ATOM 839 C CA . GLN A 1 106 ? -5.935 -8.131 6.376 1.00 95.12 106 GLN A CA 1
ATOM 840 C C . GLN A 1 106 ? -6.956 -7.254 7.087 1.00 95.12 106 GLN A C 1
ATOM 842 O O . GLN A 1 106 ? -6.968 -6.039 6.901 1.00 95.12 106 GLN A O 1
ATOM 847 N N . THR A 1 107 ? -7.787 -7.856 7.932 1.00 93.50 107 THR A N 1
ATOM 848 C CA . THR A 1 107 ? -8.631 -7.096 8.855 1.00 93.50 107 THR A CA 1
ATOM 849 C C . THR A 1 107 ? -7.766 -6.530 9.969 1.00 93.50 107 THR A C 1
ATOM 851 O O . THR A 1 107 ? -7.012 -7.256 10.624 1.00 93.50 107 THR A O 1
ATOM 854 N N . LEU A 1 108 ? -7.889 -5.230 10.202 1.00 87.50 108 LEU A N 1
ATOM 855 C CA . LEU A 1 108 ? -7.248 -4.550 11.313 1.00 87.50 108 LEU A CA 1
ATOM 856 C C . LEU A 1 108 ? -8.101 -4.773 12.560 1.00 87.50 108 LEU A C 1
ATOM 858 O O . LEU A 1 108 ? -8.917 -3.940 12.939 1.00 87.50 108 LEU A O 1
ATOM 862 N N . LEU A 1 109 ? -7.960 -5.956 13.157 1.00 70.12 109 LEU A N 1
ATOM 863 C CA . LEU A 1 109 ? -8.639 -6.272 14.406 1.00 70.12 109 LEU A CA 1
ATOM 864 C C . LEU A 1 109 ? -8.065 -5.424 15.540 1.00 70.12 109 LEU A C 1
ATOM 866 O O . LEU A 1 109 ? -6.848 -5.285 15.688 1.00 70.12 109 LEU A O 1
ATOM 870 N N . GLU A 1 110 ? -8.969 -4.908 16.362 1.00 54.62 110 GLU A N 1
ATOM 871 C CA . GLU A 1 110 ? -8.641 -4.341 17.659 1.00 54.62 110 GLU A CA 1
ATOM 872 C C . GLU A 1 110 ? -8.064 -5.470 18.529 1.00 54.62 110 GLU A C 1
ATOM 874 O O . GLU A 1 110 ? -8.763 -6.433 18.840 1.00 54.62 110 GLU A O 1
ATOM 879 N N . LYS A 1 111 ? -6.776 -5.398 18.864 1.00 48.09 111 LYS A N 1
ATOM 880 C CA . LYS A 1 111 ? -6.199 -6.182 19.960 1.00 48.09 111 LYS A CA 1
ATOM 881 C C . LYS A 1 111 ? -6.007 -5.285 21.167 1.00 48.09 111 LYS A C 1
ATOM 883 O O . LYS A 1 111 ? -5.646 -4.104 20.948 1.00 48.09 111 LYS A O 1
#

Organism: Myroides odoratus (NCBI:txid256)

Sequence (111 aa):
MGAPIGGSCYLYQKNKKIKISNWAGGPVIWDETSTRLALPLWTSGRKQQIGILDLINSTLIIYQQPFRVLQLSHFDDSCIIGLDSPIYQSKAVHFDYTKEVIEKVQTLLEK

pLDDT: mean 92.6, std 9.18, range [48.09, 98.56]

Foldseek 3Di:
DDQPAWAWDWDADPNDTFTPARIWGDDWDAEPVNQKIWTWGADPVQWTWIWIQGNVQQKIWTFDDTANHWDWDYDYDQWTWTWGPCPPPIDTGTPRPVPTHTPDMDHRDDD

Radius of gyration: 13.41 Å; chains: 1; bounding box: 33×23×37 Å

Secondary structure (DSSP, 8-state):
---SS-EEEEEEETTEEEEEEEEE-S--EE-TTSSEEEEEEE-TTS-EEEEEEETTTTEEEEES--BSSEEEEEEETTEEEEEESTTSS-EEEEEETTTSPEEEEEE----